Protein AF-A0A2R5L635-F1 (afdb_monomer_lite)

pLDDT: mean 80.2, std 10.38, range [54.47, 93.62]

Radius of gyration: 14.55 Å; chains: 1; bounding box: 34×24×35 Å

Secondary structure (DSSP, 8-state):
-HHHHHH-TT--EEEEPPPPP--S-HHHHHHHHHHHHHHHHHHHHTGGGEEEE-HHHHHHT-S---TTSSSPPHHHHHHHHHHH-

Organism: NCBI:txid34597

Sequence (85 aa):
ISKMLEKNPLAQYGVCSVPMVQTEEPSTRGNIRELNFLLKETCEKMGSRAQFFNTFWVARRLEAKAISGVHFTEAGGRAVGQLLA

Foldseek 3Di:
DVVVCVVCVPAAEEQEQQAQFPDPDVVVVVVSVVRRVVSVVVQVVVPPRYDYHDVNVQQVPDPQQAPHSRHTDPVSVVSSVVVVD

Structure (mmCIF, N/CA/C/O backbone):
data_AF-A0A2R5L635-F1
#
_entry.id   AF-A0A2R5L635-F1
#
loop_
_atom_site.group_PDB
_atom_site.id
_atom_site.type_symbol
_atom_site.label_atom_id
_atom_site.label_alt_id
_atom_site.label_comp_id
_atom_site.label_asym_id
_atom_site.label_entity_id
_atom_site.label_seq_id
_atom_site.pdbx_PDB_ins_code
_atom_site.Cartn_x
_atom_site.Cartn_y
_atom_site.Cartn_z
_atom_site.occupancy
_atom_site.B_iso_or_equiv
_atom_site.auth_seq_id
_atom_site.auth_comp_id
_atom_site.auth_asym_id
_atom_site.auth_atom_id
_atom_site.pdbx_PDB_model_num
ATOM 1 N N . ILE A 1 1 ? -8.336 10.713 7.239 1.00 69.31 1 ILE A N 1
ATOM 2 C CA . ILE A 1 1 ? -8.551 9.397 7.892 1.00 69.31 1 ILE A CA 1
ATOM 3 C C . ILE A 1 1 ? -9.447 9.497 9.128 1.00 69.31 1 ILE A C 1
ATOM 5 O O . ILE A 1 1 ? -10.434 8.777 9.159 1.00 69.31 1 ILE A O 1
ATOM 9 N N . SER A 1 2 ? -9.209 10.417 10.074 1.00 68.06 2 SER A N 1
ATOM 10 C CA . SER A 1 2 ? -9.996 10.525 11.324 1.00 68.06 2 SER A CA 1
ATOM 11 C C . SER A 1 2 ? -11.515 10.614 11.110 1.00 68.06 2 SER A C 1
ATOM 13 O O . SER A 1 2 ? -12.248 9.774 11.615 1.00 68.06 2 SER A O 1
ATOM 15 N N . LYS A 1 3 ? -11.980 11.489 10.204 1.00 79.38 3 LYS A N 1
ATOM 16 C CA . LYS A 1 3 ? -13.409 11.591 9.833 1.00 79.38 3 LYS A CA 1
ATOM 17 C C . LYS A 1 3 ? -14.022 10.289 9.291 1.00 79.38 3 LYS A C 1
ATOM 19 O O . LYS A 1 3 ? -15.231 10.099 9.355 1.00 79.38 3 LYS A O 1
ATOM 24 N N . MET A 1 4 ? -13.217 9.412 8.690 1.00 79.00 4 MET A N 1
ATOM 25 C CA . MET A 1 4 ? -13.684 8.145 8.119 1.00 79.00 4 MET A CA 1
ATOM 26 C C . MET A 1 4 ? -13.780 7.053 9.193 1.00 79.00 4 MET A C 1
ATOM 28 O O . MET A 1 4 ? -14.740 6.283 9.181 1.00 79.00 4 MET A O 1
ATOM 32 N N . LEU A 1 5 ? -12.824 7.045 10.132 1.00 76.38 5 LEU A N 1
ATOM 33 C CA . LEU A 1 5 ? -12.818 6.184 11.318 1.00 76.38 5 LEU A CA 1
ATOM 34 C C . LEU A 1 5 ? -13.983 6.499 12.262 1.00 76.38 5 LEU A C 1
ATOM 36 O O . LEU A 1 5 ? -14.572 5.572 12.811 1.00 76.38 5 LEU A O 1
ATOM 40 N N . GLU A 1 6 ? -14.316 7.785 12.414 1.00 83.12 6 GLU A N 1
ATOM 41 C CA . GLU A 1 6 ? -15.460 8.271 13.200 1.00 83.12 6 GLU A CA 1
ATOM 42 C C . GLU A 1 6 ? -16.797 7.827 12.598 1.00 83.12 6 GLU A C 1
ATOM 44 O O . GLU A 1 6 ? -17.672 7.348 13.311 1.00 83.12 6 GLU A O 1
ATOM 49 N N . LYS A 1 7 ? -16.953 7.946 11.273 1.00 89.00 7 LYS A N 1
ATOM 50 C CA . LYS A 1 7 ? -18.194 7.568 10.579 1.00 89.00 7 LYS A CA 1
ATOM 51 C C . LYS A 1 7 ? -18.441 6.064 10.540 1.00 89.00 7 LYS A C 1
ATOM 53 O O . LYS A 1 7 ? -19.586 5.647 10.421 1.00 89.00 7 LYS A O 1
ATOM 58 N N . ASN A 1 8 ? -17.384 5.257 10.602 1.00 88.25 8 ASN A N 1
ATOM 59 C CA . ASN A 1 8 ? -17.481 3.805 10.491 1.00 88.25 8 ASN A CA 1
ATOM 60 C C . ASN A 1 8 ? -16.658 3.146 11.603 1.00 88.25 8 ASN A C 1
ATOM 62 O O . ASN A 1 8 ? -15.596 2.592 11.322 1.00 88.25 8 ASN A O 1
ATOM 66 N N . PRO A 1 9 ? -17.103 3.194 12.869 1.00 84.19 9 PRO A N 1
ATOM 67 C CA . PRO A 1 9 ? -16.302 2.743 14.009 1.00 84.19 9 PRO A CA 1
ATOM 68 C C . PRO A 1 9 ? -16.005 1.235 14.002 1.00 84.19 9 PRO A C 1
ATOM 70 O O . PRO A 1 9 ? -15.021 0.812 14.599 1.00 84.19 9 PRO A O 1
ATOM 73 N N . LEU A 1 10 ? -16.806 0.436 13.291 1.00 88.56 10 LEU A N 1
ATOM 74 C CA . LEU A 1 10 ? -16.643 -1.019 13.190 1.00 88.56 10 LEU A CA 1
ATOM 75 C C . LEU A 1 10 ? -15.943 -1.478 11.903 1.00 88.56 10 LEU A C 1
ATOM 77 O O . LEU A 1 10 ? -15.639 -2.659 11.764 1.00 88.56 10 LEU A O 1
ATOM 81 N N . ALA A 1 11 ? -15.687 -0.571 10.954 1.00 89.38 11 ALA A N 1
ATOM 82 C CA . ALA A 1 11 ? -15.067 -0.948 9.690 1.00 89.38 11 ALA A CA 1
ATOM 83 C C . ALA A 1 11 ? -13.600 -1.357 9.876 1.00 89.38 11 ALA A C 1
ATOM 85 O O . ALA A 1 11 ? -12.861 -0.738 10.657 1.00 89.38 11 ALA A O 1
ATOM 86 N N . GLN A 1 12 ? -13.222 -2.375 9.104 1.00 90.38 12 GLN A N 1
ATOM 87 C CA . GLN A 1 12 ? -11.858 -2.824 8.853 1.00 90.38 12 GLN A CA 1
ATOM 88 C C . GLN A 1 12 ? -11.362 -2.198 7.547 1.00 90.38 12 GLN A C 1
ATOM 90 O O . GLN A 1 12 ? -12.142 -2.017 6.610 1.00 90.38 12 GLN A O 1
ATOM 95 N N . TYR A 1 13 ? -10.077 -1.867 7.476 1.00 90.19 13 TYR A N 1
ATOM 96 C CA . TYR A 1 13 ? -9.491 -1.177 6.330 1.00 90.19 13 TYR A CA 1
ATOM 97 C C . TYR A 1 13 ? -8.317 -1.954 5.748 1.00 90.19 13 TYR A C 1
ATOM 99 O O . TYR A 1 13 ? -7.404 -2.353 6.467 1.00 90.19 13 TYR A O 1
ATOM 107 N N . GLY A 1 14 ? -8.297 -2.094 4.426 1.00 89.75 14 GLY A N 1
ATOM 108 C CA . GLY A 1 14 ? -7.099 -2.491 3.698 1.00 89.75 14 GLY A CA 1
ATOM 109 C C . GLY A 1 14 ? -6.343 -1.262 3.213 1.00 89.75 14 GLY A C 1
ATOM 110 O O . GLY A 1 14 ? -6.882 -0.467 2.444 1.00 89.75 14 GLY A O 1
ATOM 111 N N . VAL A 1 15 ? -5.094 -1.102 3.644 1.00 90.12 15 VAL A N 1
ATOM 112 C CA . VAL A 1 15 ? -4.196 -0.051 3.154 1.00 90.12 15 VAL A CA 1
ATOM 113 C C . VAL A 1 15 ? -3.195 -0.689 2.205 1.00 90.12 15 VAL A C 1
ATOM 115 O O . VAL A 1 15 ? -2.327 -1.449 2.623 1.00 90.12 15 VAL A O 1
ATOM 118 N N . CYS A 1 16 ? -3.311 -0.390 0.917 1.00 88.94 16 CYS A N 1
ATOM 119 C CA . CYS A 1 16 ? -2.401 -0.909 -0.099 1.00 88.94 16 CYS A CA 1
ATOM 120 C C . CYS A 1 16 ? -1.210 0.034 -0.296 1.00 88.94 16 CYS A C 1
ATOM 122 O O . CYS A 1 16 ? -1.392 1.247 -0.397 1.00 88.94 16 CYS A O 1
ATOM 124 N N . SER A 1 17 ? 0.002 -0.514 -0.411 1.00 88.75 17 SER A N 1
ATOM 125 C CA . SER A 1 17 ? 1.150 0.260 -0.893 1.00 88.75 17 SER A CA 1
ATOM 126 C C . SER A 1 17 ? 0.953 0.715 -2.343 1.00 88.75 17 SER A C 1
ATOM 128 O O . SER A 1 17 ? 0.185 0.123 -3.106 1.00 88.75 17 SER A O 1
ATOM 130 N N . VAL A 1 18 ? 1.705 1.729 -2.756 1.00 84.94 18 VAL A N 1
ATOM 131 C CA . VAL A 1 18 ? 1.914 2.058 -4.165 1.00 84.94 18 VAL A CA 1
ATOM 132 C C . VAL A 1 18 ? 2.923 1.060 -4.750 1.00 84.94 18 VAL A C 1
ATOM 134 O O . VAL A 1 18 ? 4.025 0.924 -4.203 1.00 84.94 18 VAL A O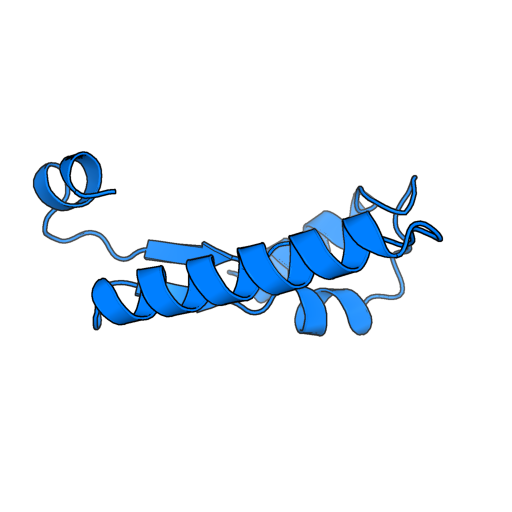 1
ATOM 137 N N . PRO A 1 19 ? 2.581 0.334 -5.829 1.00 77.12 19 PRO A N 1
ATOM 138 C CA . PRO A 1 19 ? 3.521 -0.564 -6.490 1.00 77.12 19 PRO A CA 1
ATOM 139 C C . PRO A 1 19 ? 4.685 0.229 -7.102 1.00 77.12 19 PRO A C 1
ATOM 141 O O . PRO A 1 19 ? 4.525 1.375 -7.517 1.00 77.12 19 PRO A O 1
ATOM 144 N N . MET A 1 20 ? 5.876 -0.377 -7.164 1.00 69.50 20 MET A N 1
ATOM 145 C CA . MET A 1 20 ? 7.016 0.263 -7.828 1.00 69.50 20 MET A CA 1
ATOM 146 C C . MET A 1 20 ? 6.723 0.439 -9.310 1.00 69.50 20 MET A C 1
ATOM 148 O O . MET A 1 20 ? 6.400 -0.523 -10.007 1.00 69.50 20 MET A O 1
ATOM 152 N N . VAL A 1 21 ? 6.918 1.665 -9.776 1.00 71.75 21 VAL A N 1
ATOM 153 C CA . VAL A 1 21 ? 6.826 2.006 -11.188 1.00 71.75 21 VAL A CA 1
ATOM 154 C C . VAL A 1 21 ? 8.188 1.826 -11.856 1.00 71.75 21 VAL A C 1
ATOM 156 O O . VAL A 1 21 ? 9.235 2.104 -11.260 1.00 71.75 21 VAL A O 1
ATOM 159 N N . GLN A 1 22 ? 8.196 1.359 -13.101 1.00 69.38 22 GLN A N 1
ATOM 160 C CA . GLN A 1 22 ? 9.389 1.389 -13.942 1.00 69.38 22 GLN A CA 1
ATOM 161 C C . GLN A 1 22 ? 9.616 2.829 -14.400 1.00 69.38 22 GLN A C 1
ATOM 163 O O . GLN A 1 22 ? 9.094 3.268 -15.417 1.00 69.38 22 GLN A O 1
ATOM 168 N N . THR A 1 23 ? 10.370 3.569 -13.596 1.00 72.19 23 THR A N 1
ATOM 169 C CA . THR A 1 23 ? 10.850 4.915 -13.909 1.00 72.19 23 THR A CA 1
ATOM 170 C C . THR A 1 23 ? 12.368 4.944 -13.805 1.00 72.19 23 THR A C 1
ATOM 172 O O . THR A 1 23 ? 12.950 4.296 -12.922 1.00 72.19 23 THR A O 1
ATOM 175 N N . GLU A 1 24 ? 13.012 5.676 -14.706 1.00 72.06 24 GLU A N 1
ATOM 176 C CA . GLU A 1 24 ? 14.445 5.975 -14.639 1.00 72.06 24 GLU A CA 1
ATOM 177 C C . GLU A 1 24 ? 14.736 7.154 -13.706 1.00 72.06 24 GLU A C 1
ATOM 179 O O . GLU A 1 24 ? 15.875 7.335 -13.288 1.00 72.06 24 GLU A O 1
ATOM 184 N N . GLU A 1 25 ? 13.706 7.907 -13.311 1.00 82.19 25 GLU A N 1
ATOM 185 C CA . GLU A 1 25 ? 13.841 9.093 -12.477 1.00 82.19 25 GLU A CA 1
ATOM 186 C C . GLU A 1 25 ? 14.062 8.711 -10.995 1.00 82.19 25 GLU A C 1
ATOM 188 O O . GLU A 1 25 ? 13.162 8.147 -10.351 1.00 82.19 25 GLU A O 1
ATOM 193 N N . PRO A 1 26 ? 15.239 9.002 -10.403 1.00 79.06 26 PRO A N 1
ATOM 194 C CA . PRO A 1 26 ? 15.543 8.598 -9.029 1.00 79.06 26 PRO A CA 1
ATOM 195 C C . PRO A 1 26 ? 14.627 9.247 -7.981 1.00 79.06 26 PRO A C 1
ATOM 197 O O . PRO A 1 26 ? 14.279 8.601 -6.990 1.00 79.06 26 PRO A O 1
ATOM 200 N N . SER A 1 27 ? 14.199 10.491 -8.218 1.00 86.38 27 SER A N 1
ATOM 201 C CA . SER A 1 27 ? 13.246 11.240 -7.382 1.00 86.38 27 SER A CA 1
ATOM 202 C C . SER A 1 27 ? 11.918 10.494 -7.242 1.00 86.38 27 SER A C 1
ATOM 204 O O . SER A 1 27 ? 11.437 10.292 -6.131 1.00 86.38 27 SER A O 1
ATOM 206 N N . THR A 1 28 ? 11.367 9.984 -8.346 1.00 81.75 28 THR A N 1
ATOM 207 C CA . THR A 1 28 ? 10.101 9.243 -8.341 1.00 81.75 28 THR A CA 1
ATOM 208 C C . THR A 1 28 ? 10.212 7.953 -7.520 1.00 81.75 28 THR A C 1
ATOM 210 O O . THR A 1 28 ? 9.308 7.631 -6.745 1.00 81.75 28 THR A O 1
ATOM 213 N N . ARG A 1 29 ? 11.344 7.236 -7.594 1.00 78.19 29 ARG A N 1
ATOM 214 C CA . ARG A 1 29 ? 11.584 6.053 -6.742 1.00 78.19 29 ARG A CA 1
ATOM 215 C C . ARG A 1 29 ? 11.689 6.416 -5.258 1.00 78.19 29 ARG A C 1
ATOM 217 O O . ARG A 1 29 ? 11.137 5.699 -4.422 1.00 78.19 29 ARG A O 1
ATOM 224 N N . GLY A 1 30 ? 12.380 7.512 -4.936 1.00 84.44 30 GLY A N 1
ATOM 225 C CA . GLY A 1 30 ? 12.474 8.046 -3.574 1.00 84.44 30 GLY A CA 1
ATOM 226 C C . GLY A 1 30 ? 11.098 8.383 -3.000 1.00 84.44 30 GLY A C 1
ATOM 227 O O . GLY A 1 30 ? 10.738 7.881 -1.936 1.00 84.44 30 GLY A O 1
ATOM 228 N N . ASN A 1 31 ? 10.290 9.110 -3.773 1.00 88.31 31 ASN A N 1
ATOM 229 C CA . ASN A 1 31 ? 8.942 9.528 -3.393 1.00 88.31 31 ASN A CA 1
ATOM 230 C C . ASN A 1 31 ? 8.014 8.333 -3.132 1.00 88.31 31 ASN A C 1
ATOM 232 O O . ASN A 1 31 ? 7.284 8.323 -2.145 1.00 88.31 31 ASN A O 1
ATOM 236 N N . ILE A 1 32 ? 8.057 7.291 -3.973 1.00 86.62 32 ILE A N 1
ATOM 237 C CA . ILE A 1 32 ? 7.249 6.075 -3.765 1.00 86.62 32 ILE A CA 1
ATOM 238 C C . ILE A 1 32 ? 7.666 5.353 -2.482 1.00 86.62 32 ILE A C 1
ATOM 240 O O . ILE A 1 32 ? 6.813 4.867 -1.736 1.00 86.62 32 ILE A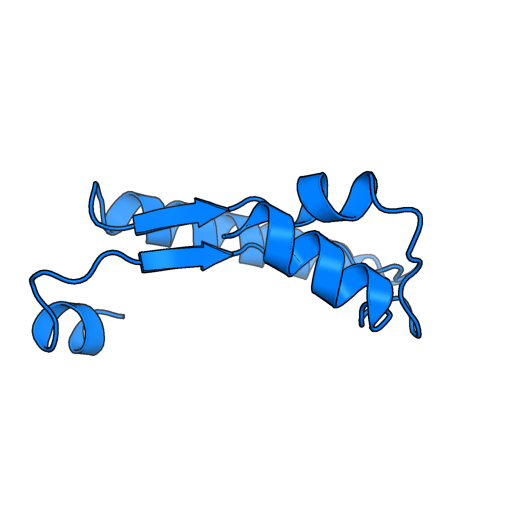 O 1
ATOM 244 N N . ARG A 1 33 ? 8.972 5.274 -2.206 1.00 85.31 33 ARG A N 1
ATOM 245 C CA . ARG A 1 33 ? 9.478 4.646 -0.981 1.00 85.31 33 ARG A CA 1
ATOM 246 C C . ARG A 1 33 ? 9.017 5.404 0.262 1.00 85.31 33 ARG A C 1
ATOM 248 O O . ARG A 1 33 ? 8.545 4.767 1.202 1.00 85.31 33 ARG A O 1
ATOM 255 N N . GLU A 1 34 ? 9.146 6.726 0.260 1.00 91.31 34 GLU A N 1
ATOM 256 C CA . GLU A 1 34 ? 8.717 7.584 1.366 1.00 91.31 34 GLU A CA 1
ATOM 257 C C . GLU A 1 34 ? 7.201 7.510 1.578 1.00 91.31 34 GLU A C 1
ATOM 259 O O . GLU A 1 34 ? 6.740 7.264 2.691 1.00 91.31 34 GLU A O 1
ATOM 264 N N . LEU A 1 35 ? 6.417 7.594 0.502 1.00 90.44 35 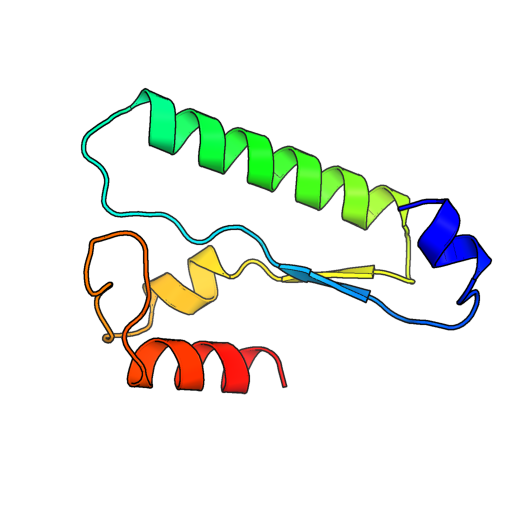LEU A N 1
ATOM 265 C CA . LEU A 1 35 ? 4.964 7.455 0.563 1.00 90.44 35 LEU A CA 1
ATOM 266 C C . LEU A 1 35 ? 4.545 6.107 1.165 1.00 90.44 35 LEU A C 1
ATOM 268 O O . LEU A 1 35 ? 3.693 6.056 2.049 1.00 90.44 35 LEU A O 1
ATOM 272 N N . ASN A 1 36 ? 5.163 5.009 0.727 1.00 91.12 36 ASN A N 1
ATOM 273 C CA . ASN A 1 36 ? 4.873 3.677 1.256 1.00 91.12 36 ASN A CA 1
ATOM 274 C C . ASN A 1 36 ? 5.254 3.525 2.732 1.00 91.12 36 ASN A C 1
ATOM 276 O O . ASN A 1 36 ? 4.559 2.823 3.468 1.00 91.12 36 ASN A O 1
ATOM 280 N N . PHE A 1 37 ? 6.327 4.185 3.171 1.00 92.38 37 PHE A N 1
ATOM 281 C CA . PHE A 1 37 ? 6.696 4.246 4.581 1.00 92.38 37 PHE A CA 1
ATOM 282 C C . PHE A 1 37 ? 5.617 4.970 5.402 1.00 92.38 37 PHE A C 1
ATOM 284 O O . PHE A 1 37 ? 5.105 4.407 6.369 1.00 92.38 37 PHE A O 1
ATOM 291 N N . LEU A 1 38 ? 5.183 6.153 4.956 1.00 92.75 38 LEU A N 1
ATOM 292 C CA . LEU A 1 38 ? 4.135 6.936 5.623 1.00 92.75 38 LEU A CA 1
ATOM 293 C C . LEU A 1 38 ? 2.783 6.205 5.667 1.00 92.75 38 LEU A C 1
ATOM 295 O O . LEU A 1 38 ? 2.074 6.257 6.676 1.00 92.75 38 LEU A O 1
ATOM 299 N N . LEU A 1 39 ? 2.420 5.494 4.594 1.00 91.50 39 LEU A N 1
ATOM 300 C CA . LEU A 1 39 ? 1.216 4.658 4.554 1.00 91.50 39 LEU A CA 1
ATOM 301 C C . LEU A 1 39 ? 1.276 3.530 5.588 1.00 91.50 39 LEU A C 1
ATOM 303 O O . LEU A 1 39 ? 0.283 3.287 6.276 1.00 91.50 39 LEU A O 1
ATOM 307 N N . LYS A 1 40 ? 2.434 2.873 5.734 1.00 92.56 40 LYS A N 1
ATOM 308 C CA . LYS A 1 40 ? 2.636 1.819 6.735 1.00 92.56 40 LYS A CA 1
ATOM 309 C C . LYS A 1 40 ? 2.507 2.369 8.153 1.00 92.56 40 LYS A C 1
ATOM 311 O O . LYS A 1 40 ? 1.715 1.833 8.920 1.00 92.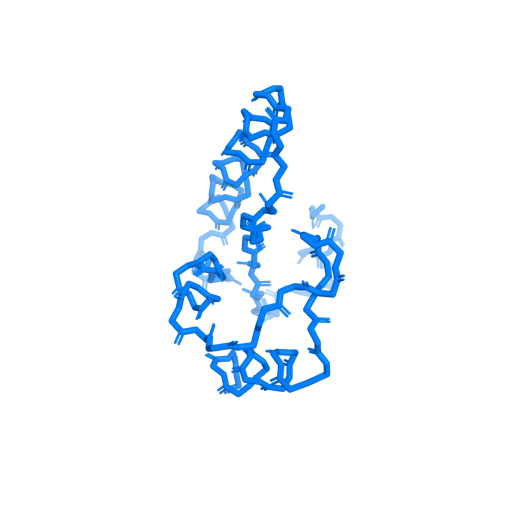56 40 LYS A O 1
ATOM 316 N N . GLU A 1 41 ? 3.196 3.464 8.476 1.00 93.62 41 GLU A N 1
ATOM 317 C CA . GLU A 1 41 ? 3.088 4.100 9.799 1.00 93.62 41 GLU A CA 1
ATOM 318 C C . GLU A 1 41 ? 1.650 4.531 10.115 1.00 93.62 41 GLU A C 1
ATOM 320 O O . GLU A 1 41 ? 1.173 4.403 11.243 1.00 93.62 41 GLU A O 1
ATOM 325 N N . THR A 1 42 ? 0.934 5.050 9.115 1.00 89.62 42 THR A N 1
ATOM 326 C CA . THR A 1 42 ? -0.468 5.451 9.275 1.00 89.62 42 THR A CA 1
ATOM 327 C C . THR A 1 42 ? -1.360 4.240 9.535 1.00 89.62 42 THR A C 1
ATOM 329 O O . THR A 1 42 ? -2.223 4.298 10.409 1.00 89.62 42 THR A O 1
ATOM 332 N N . CYS A 1 43 ? -1.133 3.135 8.821 1.00 91.38 43 CYS A N 1
ATOM 333 C CA . CYS A 1 43 ? -1.836 1.876 9.044 1.00 91.38 43 CYS A CA 1
ATOM 334 C C . CYS A 1 43 ? -1.573 1.328 10.455 1.00 91.38 43 CYS A C 1
ATOM 336 O O . CYS A 1 43 ? -2.508 0.919 11.134 1.00 91.38 43 CYS A O 1
ATOM 338 N N . GLU A 1 44 ? -0.329 1.383 10.935 1.00 91.00 44 GLU A N 1
ATOM 339 C CA . GLU A 1 44 ? 0.035 0.944 12.289 1.00 91.00 44 GLU A CA 1
ATOM 340 C C . GLU A 1 44 ? -0.657 1.786 13.371 1.00 91.00 44 GLU A C 1
ATOM 342 O O . GLU A 1 44 ? -1.176 1.241 14.345 1.00 91.00 44 GLU A O 1
ATOM 347 N N . LYS A 1 45 ? -0.769 3.107 13.170 1.00 89.50 45 LYS A N 1
ATOM 348 C CA . LYS A 1 45 ? -1.516 4.014 14.065 1.00 89.50 45 LYS A CA 1
ATOM 349 C C . LYS A 1 45 ? -3.019 3.720 14.113 1.00 89.50 45 LYS A C 1
ATOM 351 O O . LYS A 1 45 ? -3.669 4.054 15.100 1.00 89.50 45 LYS A O 1
ATOM 356 N N . MET A 1 46 ? -3.582 3.102 13.074 1.00 86.94 46 MET A N 1
ATOM 357 C CA . MET A 1 46 ? -4.980 2.647 13.058 1.00 86.94 46 MET A CA 1
ATOM 358 C C . MET A 1 46 ? -5.184 1.334 13.840 1.00 86.94 46 MET A C 1
ATOM 360 O O . MET A 1 46 ? -6.328 0.926 14.058 1.00 86.94 46 MET A O 1
ATOM 364 N N . GLY A 1 47 ? -4.102 0.693 14.297 1.00 88.00 47 GLY A N 1
ATOM 365 C CA . GLY A 1 47 ? -4.132 -0.513 15.118 1.00 88.00 47 GLY A CA 1
ATOM 366 C C . GLY A 1 47 ? -4.740 -1.714 14.394 1.00 88.00 47 GLY A C 1
ATOM 367 O O . GLY A 1 47 ? -4.633 -1.854 13.179 1.00 88.00 47 GLY A O 1
ATOM 368 N N . SER A 1 48 ? -5.434 -2.576 15.140 1.00 88.94 48 SER A N 1
ATOM 369 C CA . SER A 1 48 ? -6.059 -3.806 14.623 1.00 88.94 48 SER A CA 1
ATOM 370 C C . SER A 1 48 ? -7.197 -3.582 13.622 1.00 88.94 48 SER A C 1
ATOM 372 O O . SER A 1 48 ? -7.773 -4.547 13.132 1.00 88.94 48 SER A O 1
ATOM 374 N N . ARG A 1 49 ? -7.548 -2.323 13.334 1.00 87.44 49 ARG A N 1
ATOM 375 C CA . ARG A 1 49 ? -8.597 -1.952 12.378 1.00 87.44 49 ARG A CA 1
ATOM 376 C C . ARG A 1 49 ? -8.090 -1.804 10.950 1.00 87.44 49 ARG A C 1
ATOM 378 O O . ARG A 1 49 ? -8.896 -1.571 10.050 1.00 87.44 49 ARG A O 1
ATOM 385 N N . ALA A 1 50 ? -6.779 -1.843 10.740 1.00 90.88 50 ALA A N 1
ATOM 386 C CA . ALA A 1 50 ? -6.194 -1.693 9.423 1.00 90.88 50 ALA A CA 1
ATOM 387 C C . ALA A 1 50 ? -5.132 -2.760 9.174 1.00 90.88 50 ALA A C 1
ATOM 389 O O . ALA A 1 50 ? -4.300 -3.048 10.032 1.00 90.88 50 ALA A O 1
ATOM 390 N N . GLN A 1 51 ? -5.145 -3.312 7.967 1.00 91.38 51 GLN A N 1
ATOM 391 C CA . GLN A 1 51 ? -4.125 -4.227 7.486 1.00 91.38 51 GLN A CA 1
ATOM 392 C C . GLN A 1 51 ? -3.372 -3.582 6.330 1.00 91.38 51 GLN A C 1
ATOM 394 O O . GLN A 1 51 ? -3.970 -3.085 5.372 1.00 91.38 51 GLN A O 1
ATOM 399 N N . PHE A 1 52 ? -2.045 -3.604 6.422 1.00 91.25 52 PHE A N 1
ATOM 400 C CA . PHE A 1 52 ? -1.182 -3.103 5.366 1.00 91.25 52 PHE A CA 1
ATOM 401 C C . PHE A 1 52 ? -0.867 -4.211 4.360 1.00 91.25 52 PHE A C 1
ATOM 403 O O . PHE A 1 52 ? -0.298 -5.245 4.714 1.00 91.25 52 PHE A O 1
ATOM 410 N N . PHE A 1 53 ? -1.183 -3.965 3.093 1.00 88.56 53 PHE A N 1
ATOM 411 C CA . PHE A 1 53 ? -0.911 -4.863 1.979 1.00 88.56 53 PHE A CA 1
ATOM 412 C C . PHE A 1 53 ? 0.234 -4.309 1.142 1.00 88.56 53 PHE A C 1
ATOM 414 O O . PHE A 1 53 ? 0.108 -3.288 0.460 1.00 88.56 53 PHE A O 1
ATOM 421 N N . ASN A 1 54 ? 1.367 -5.007 1.173 1.00 84.31 54 ASN A N 1
ATOM 422 C CA . ASN A 1 54 ? 2.522 -4.655 0.361 1.00 84.31 54 ASN A CA 1
ATOM 423 C C . ASN A 1 54 ? 2.336 -5.163 -1.080 1.00 84.31 54 ASN A C 1
ATOM 425 O O . ASN A 1 54 ? 2.846 -6.213 -1.477 1.00 84.31 54 ASN A O 1
ATOM 429 N N . THR A 1 55 ? 1.592 -4.390 -1.864 1.00 76.50 55 THR A N 1
ATOM 430 C CA . THR A 1 55 ? 1.304 -4.630 -3.283 1.00 76.50 55 THR A CA 1
ATOM 431 C C . THR A 1 55 ? 2.552 -4.622 -4.169 1.00 76.50 55 THR A C 1
ATOM 433 O O . THR A 1 55 ? 2.508 -5.170 -5.267 1.00 76.50 55 THR A O 1
ATOM 436 N N . PHE A 1 56 ? 3.689 -4.075 -3.714 1.00 72.44 56 PHE A N 1
ATOM 437 C CA . PHE A 1 56 ? 4.950 -4.177 -4.454 1.00 72.44 56 PHE A CA 1
ATOM 438 C C . PHE A 1 56 ? 5.400 -5.637 -4.607 1.00 72.44 56 PHE A C 1
ATOM 440 O O . PHE A 1 56 ? 5.723 -6.069 -5.715 1.00 72.44 56 PHE A O 1
ATOM 447 N N . TRP A 1 57 ? 5.398 -6.416 -3.522 1.00 66.31 57 TRP A N 1
ATOM 448 C CA . TRP A 1 57 ? 5.804 -7.827 -3.578 1.00 66.31 57 TRP A CA 1
ATOM 449 C C . TRP A 1 57 ? 4.812 -8.688 -4.352 1.00 66.31 57 TRP A C 1
ATOM 451 O O . TRP A 1 57 ? 5.225 -9.591 -5.079 1.00 66.31 57 TRP A O 1
ATOM 461 N N . VAL A 1 58 ? 3.526 -8.362 -4.215 1.00 67.19 58 VAL A N 1
ATOM 462 C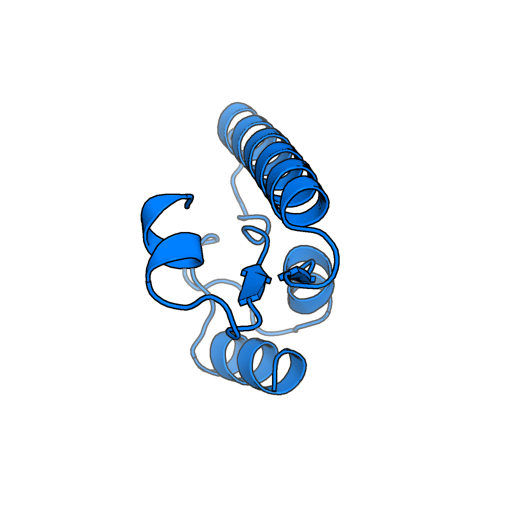 CA . VAL A 1 58 ? 2.418 -8.964 -4.964 1.00 67.19 58 VAL A CA 1
ATOM 463 C C . VAL A 1 58 ? 2.660 -8.779 -6.464 1.00 67.19 58 VAL A C 1
ATOM 465 O O . VAL A 1 58 ? 2.684 -9.752 -7.207 1.00 67.19 58 VAL A O 1
ATOM 468 N N . ALA A 1 59 ? 2.950 -7.550 -6.894 1.00 67.00 59 ALA A N 1
ATOM 469 C CA . ALA A 1 59 ? 3.154 -7.201 -8.295 1.00 67.00 59 ALA A CA 1
ATOM 470 C C . ALA A 1 59 ? 4.454 -7.748 -8.898 1.00 67.00 59 ALA A C 1
ATOM 472 O O . ALA A 1 59 ? 4.476 -8.128 -10.064 1.00 67.00 59 ALA A O 1
ATOM 473 N N . ARG A 1 60 ? 5.542 -7.821 -8.119 1.00 65.12 60 ARG A N 1
ATOM 474 C CA . ARG A 1 60 ? 6.860 -8.262 -8.612 1.00 65.12 60 ARG A CA 1
ATOM 475 C C . ARG A 1 60 ? 6.855 -9.692 -9.170 1.00 65.12 60 ARG A C 1
ATOM 477 O O . ARG A 1 60 ? 7.710 -10.019 -9.986 1.00 65.12 60 ARG A O 1
ATOM 484 N N . ARG A 1 61 ? 5.939 -10.546 -8.705 1.00 62.03 61 ARG A N 1
ATOM 485 C CA . ARG A 1 61 ? 5.818 -11.946 -9.145 1.00 62.03 61 ARG A CA 1
ATOM 486 C C . ARG A 1 61 ? 4.859 -12.137 -10.319 1.00 62.03 61 ARG A C 1
ATOM 488 O O . ARG A 1 61 ? 4.743 -13.252 -10.815 1.00 62.03 61 ARG A O 1
ATOM 495 N N . LEU A 1 62 ? 4.169 -11.083 -10.746 1.00 63.78 62 LEU A N 1
ATOM 496 C CA . LEU A 1 62 ? 3.227 -11.155 -11.852 1.00 63.78 62 LEU A CA 1
ATOM 497 C C . LEU A 1 62 ? 3.973 -10.906 -13.164 1.00 63.78 62 LEU A C 1
ATOM 499 O O . LEU A 1 62 ? 4.631 -9.883 -13.332 1.00 63.78 62 LEU A O 1
ATOM 503 N N . GLU A 1 63 ? 3.833 -11.825 -14.121 1.00 54.84 63 GLU A N 1
ATOM 504 C CA . GLU A 1 63 ? 4.367 -11.667 -15.486 1.00 54.84 63 GLU A CA 1
ATOM 505 C C . GLU A 1 63 ? 3.704 -10.507 -16.254 1.00 54.84 63 GLU A C 1
ATOM 507 O O . GLU A 1 63 ? 4.208 -10.040 -17.277 1.00 54.84 63 GLU A O 1
ATOM 512 N N . ALA A 1 64 ? 2.580 -10.009 -15.738 1.00 54.47 64 ALA A N 1
ATOM 513 C CA . ALA A 1 64 ? 1.809 -8.905 -16.279 1.00 54.47 64 ALA A CA 1
ATOM 514 C C . ALA A 1 64 ? 2.543 -7.561 -16.106 1.00 54.47 64 ALA A C 1
ATOM 516 O O . ALA A 1 64 ? 2.312 -6.810 -15.156 1.00 54.47 64 ALA A O 1
ATOM 517 N N . LYS A 1 65 ? 3.431 -7.264 -17.063 1.00 58.41 65 LYS A N 1
ATOM 518 C CA . LYS A 1 65 ? 4.176 -6.002 -17.185 1.00 58.41 65 LYS A CA 1
ATOM 519 C C . LYS A 1 65 ? 3.240 -4.791 -17.157 1.00 58.41 65 LYS A C 1
ATOM 521 O O . LYS A 1 65 ? 2.135 -4.833 -17.694 1.00 58.41 65 LYS A O 1
ATOM 526 N N . ALA A 1 66 ? 3.700 -3.705 -16.546 1.00 59.94 66 ALA A N 1
ATOM 527 C CA . ALA A 1 66 ? 2.991 -2.436 -16.555 1.00 59.94 66 ALA A CA 1
ATOM 528 C C . ALA A 1 66 ? 2.861 -1.898 -17.996 1.00 59.94 66 ALA A C 1
ATOM 530 O O . ALA A 1 66 ? 3.858 -1.851 -18.712 1.00 59.94 66 ALA A O 1
ATOM 531 N N . ILE A 1 67 ? 1.663 -1.462 -18.407 1.00 55.06 67 I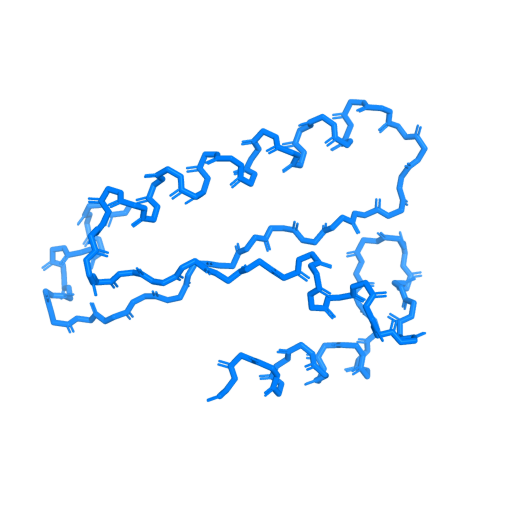LE A N 1
ATOM 532 C CA . ILE A 1 67 ? 1.382 -0.884 -19.740 1.00 55.06 67 ILE A CA 1
ATOM 533 C C . ILE A 1 67 ? 2.281 0.334 -20.011 1.00 55.06 67 ILE A C 1
ATOM 535 O O . ILE A 1 67 ? 2.692 0.571 -21.140 1.00 55.06 67 ILE A O 1
ATOM 539 N N . SER A 1 68 ? 2.598 1.101 -18.966 1.00 59.38 68 SER A N 1
ATOM 540 C CA . SER A 1 68 ? 3.323 2.374 -19.059 1.00 59.38 68 SER A CA 1
ATOM 541 C C . SER A 1 68 ? 4.462 2.494 -18.043 1.00 59.38 68 SER A C 1
ATOM 543 O O . SER A 1 68 ? 4.834 3.598 -17.659 1.00 59.38 68 SER A O 1
ATOM 545 N N . GLY A 1 69 ? 4.897 1.374 -17.460 1.00 64.50 69 GLY A N 1
ATOM 546 C CA . GLY A 1 69 ? 5.730 1.392 -16.256 1.00 64.50 69 GLY A CA 1
ATOM 547 C C . GLY A 1 69 ? 4.987 1.817 -14.980 1.00 64.50 69 GLY A C 1
ATOM 548 O O . GLY A 1 69 ? 5.516 1.586 -13.903 1.00 64.50 69 GLY A O 1
ATOM 549 N N . VAL A 1 70 ? 3.765 2.364 -15.073 1.00 70.50 70 VAL A N 1
ATOM 550 C CA . VAL A 1 70 ? 2.962 2.863 -13.934 1.00 70.50 70 VAL A CA 1
ATOM 551 C C . VAL A 1 70 ? 1.675 2.057 -13.730 1.00 70.50 70 VAL A C 1
ATOM 553 O O . VAL A 1 70 ? 1.361 1.670 -12.609 1.00 70.50 70 VAL A O 1
ATOM 556 N N . HIS A 1 71 ? 0.936 1.776 -14.807 1.00 75.62 71 HIS A N 1
ATOM 557 C CA . HIS A 1 71 ? -0.351 1.076 -14.743 1.00 75.62 71 HIS A CA 1
ATOM 558 C C . HIS A 1 71 ? -0.198 -0.416 -15.021 1.00 75.62 71 HIS A C 1
ATOM 560 O O . HIS A 1 71 ? 0.517 -0.792 -15.948 1.00 75.62 71 HIS A O 1
ATOM 566 N N . PHE A 1 72 ? -0.917 -1.265 -14.288 1.00 76.56 72 PHE A N 1
ATOM 567 C CA . PHE A 1 72 ? -1.028 -2.682 -14.637 1.00 76.56 72 PHE A CA 1
ATOM 568 C C . PHE A 1 72 ? -1.772 -2.883 -15.961 1.00 76.56 72 PHE A C 1
ATOM 570 O O . PHE A 1 72 ? -2.626 -2.082 -16.338 1.00 76.56 72 PHE A O 1
ATOM 577 N N . THR A 1 73 ? -1.488 -3.997 -16.638 1.00 77.12 73 THR A N 1
ATOM 578 C CA . THR A 1 73 ? -2.435 -4.553 -17.615 1.00 77.12 73 THR A CA 1
ATOM 579 C C . THR A 1 73 ? -3.693 -5.050 -16.913 1.00 77.12 73 THR A C 1
ATOM 581 O O . THR A 1 73 ? -3.692 -5.295 -15.707 1.00 77.12 73 THR A O 1
ATOM 584 N N . GLU A 1 74 ? -4.764 -5.272 -17.670 1.00 83.00 74 GLU A N 1
ATOM 585 C CA . GLU A 1 74 ? -6.006 -5.852 -17.150 1.00 83.00 74 GLU A CA 1
ATOM 586 C C . GLU A 1 74 ? -5.772 -7.201 -16.440 1.00 83.00 74 GLU A C 1
ATOM 588 O O . GLU A 1 74 ? -6.295 -7.443 -15.352 1.00 83.00 74 GLU A O 1
ATOM 593 N N . ALA A 1 75 ? -4.916 -8.057 -17.010 1.00 79.88 75 ALA A N 1
ATOM 594 C CA . ALA A 1 75 ? -4.511 -9.319 -16.393 1.00 79.88 75 ALA A CA 1
ATOM 595 C C . ALA A 1 75 ? -3.748 -9.104 -15.072 1.00 79.88 75 ALA A C 1
ATOM 597 O O . ALA A 1 75 ? -4.010 -9.803 -14.093 1.00 79.88 75 ALA A O 1
ATOM 598 N N . GLY A 1 76 ? -2.855 -8.110 -15.016 1.00 78.81 76 GLY A N 1
ATOM 599 C CA . GLY A 1 76 ? -2.153 -7.736 -13.785 1.00 78.81 76 GLY A CA 1
ATOM 600 C C . GLY A 1 76 ? -3.101 -7.207 -12.710 1.00 78.81 76 GLY A C 1
ATOM 601 O O . GLY A 1 76 ? -3.012 -7.621 -11.558 1.00 78.81 76 GLY A O 1
ATOM 602 N N . GLY A 1 77 ? -4.064 -6.364 -13.096 1.00 81.12 77 GLY A N 1
ATOM 603 C CA . GLY A 1 77 ? -5.106 -5.863 -12.201 1.00 81.12 77 GLY A CA 1
ATOM 604 C C . GLY A 1 77 ? -5.948 -6.990 -11.600 1.00 81.12 77 GLY A C 1
ATOM 605 O O . GLY A 1 77 ? -6.158 -7.014 -10.388 1.00 81.12 77 GLY A O 1
ATOM 606 N N . ARG A 1 78 ? -6.356 -7.973 -12.417 1.00 83.94 78 ARG A N 1
ATOM 607 C CA . ARG A 1 78 ? -7.064 -9.171 -11.933 1.00 83.94 78 ARG A CA 1
ATOM 608 C C . ARG A 1 78 ? -6.242 -9.976 -10.933 1.00 83.94 78 ARG A C 1
ATOM 610 O O . ARG A 1 78 ? -6.771 -10.350 -9.893 1.00 83.94 78 ARG A O 1
ATOM 617 N N . ALA A 1 79 ? -4.968 -10.227 -11.224 1.00 80.06 79 ALA A N 1
ATOM 618 C CA . ALA A 1 79 ? -4.113 -11.016 -10.342 1.00 80.06 79 ALA A CA 1
ATOM 619 C C . ALA A 1 79 ? -3.852 -10.315 -8.996 1.00 80.06 79 ALA A C 1
ATOM 621 O O . ALA A 1 79 ? -3.874 -10.962 -7.952 1.00 80.06 79 ALA A O 1
ATOM 622 N N . VAL A 1 80 ? -3.681 -8.987 -8.992 1.00 80.06 80 VAL A N 1
ATOM 623 C CA . VAL A 1 80 ? -3.623 -8.207 -7.743 1.00 80.06 80 VAL A CA 1
ATOM 624 C C . VAL A 1 80 ? -4.949 -8.298 -6.986 1.00 80.06 80 VAL A C 1
ATOM 626 O O . VAL A 1 80 ? -4.935 -8.541 -5.785 1.00 80.06 80 VAL A O 1
ATOM 629 N N . GLY A 1 81 ? -6.086 -8.159 -7.675 1.00 82.75 81 GLY A N 1
ATOM 630 C CA . GLY A 1 81 ? -7.410 -8.296 -7.064 1.00 82.75 81 GLY A CA 1
ATOM 631 C C . GLY A 1 81 ? -7.627 -9.661 -6.405 1.00 82.75 81 GLY A C 1
ATOM 632 O O . GLY A 1 81 ? -8.106 -9.717 -5.281 1.00 82.75 81 GLY A O 1
ATOM 633 N N . GLN A 1 82 ? -7.206 -10.749 -7.056 1.00 83.75 82 GLN A N 1
ATOM 634 C CA . GLN A 1 82 ? -7.275 -12.107 -6.498 1.00 83.75 82 GLN A CA 1
ATOM 635 C C . GLN A 1 82 ? -6.399 -12.299 -5.257 1.00 83.75 82 GLN A C 1
ATOM 637 O O . GLN A 1 82 ? -6.757 -13.076 -4.385 1.00 83.75 82 GLN A O 1
ATOM 642 N N . LEU A 1 83 ? -5.259 -11.610 -5.170 1.00 78.50 83 LEU A N 1
ATOM 643 C CA . LEU A 1 83 ? -4.375 -11.679 -4.002 1.00 78.50 83 LEU A CA 1
ATOM 644 C C . LEU A 1 83 ? -4.880 -10.843 -2.817 1.00 78.50 83 LEU A C 1
ATOM 646 O O . LEU A 1 83 ? -4.402 -11.035 -1.701 1.00 78.50 83 LEU A O 1
ATOM 650 N N . LEU A 1 84 ? -5.793 -9.899 -3.062 1.00 80.31 84 LEU A N 1
ATOM 651 C CA . LEU A 1 84 ? -6.388 -9.035 -2.040 1.00 80.31 84 LEU A CA 1
ATOM 652 C C . LEU A 1 84 ? -7.767 -9.516 -1.550 1.00 80.31 84 LEU A C 1
ATOM 654 O O . LEU A 1 84 ? -8.230 -8.999 -0.535 1.00 80.31 84 LEU A O 1
ATOM 658 N N . ALA A 1 85 ? -8.420 -10.429 -2.277 1.00 81.56 85 ALA A N 1
ATOM 659 C CA . ALA A 1 85 ? -9.727 -11.007 -1.943 1.00 81.56 85 ALA A CA 1
ATOM 660 C C . ALA A 1 85 ? -9.608 -12.131 -0.904 1.00 81.56 85 ALA A C 1
ATOM 662 O O . ALA A 1 85 ? -10.512 -12.207 -0.042 1.00 81.56 85 ALA A O 1
#